Protein AF-A0A349JRJ3-F1 (afdb_monomer_lite)

Sequence (90 aa):
REHHMHDEFVGPRFFVHNAALEMHPLDTEDRREDLRTSQGIGLCNITKCCTKVCPEGITITDNAIIPLKERIVDQAYDPVRKLIQLVTGR

Foldseek 3Di:
DPPPPPQQAQDLVVQVVVQCQCPDPPRDDDCLVCCVGRNPLVVDPLPCPVQVPDPVNDSSSVSGSVVSVVVNCVVPPPVVVVVCCVVVVD

Structure (mmCIF, N/CA/C/O backbone):
data_AF-A0A349JRJ3-F1
#
_entry.id   AF-A0A349JRJ3-F1
#
loop_
_atom_site.group_PDB
_atom_site.id
_atom_site.type_symbol
_atom_site.label_atom_id
_atom_site.label_alt_id
_atom_site.label_comp_id
_atom_site.label_asym_id
_atom_site.label_entity_id
_atom_site.label_seq_id
_atom_site.pdbx_PDB_ins_code
_atom_site.Cartn_x
_atom_site.Cartn_y
_atom_site.Cartn_z
_atom_site.occupancy
_atom_site.B_iso_or_equiv
_atom_site.auth_seq_id
_atom_site.auth_comp_id
_atom_site.auth_asym_id
_atom_site.auth_atom_id
_atom_site.pdbx_PDB_model_num
ATOM 1 N N . ARG A 1 1 ? 13.659 -13.363 -3.566 1.00 61.00 1 ARG A N 1
ATOM 2 C CA . ARG A 1 1 ? 13.080 -13.063 -2.236 1.00 61.00 1 ARG A CA 1
ATOM 3 C C . ARG A 1 1 ? 13.811 -13.951 -1.251 1.00 61.00 1 ARG A C 1
ATOM 5 O O . ARG A 1 1 ? 13.704 -15.154 -1.430 1.00 61.00 1 ARG A O 1
ATOM 12 N N . GLU A 1 2 ? 14.552 -13.403 -0.289 1.00 55.62 2 GLU A N 1
ATOM 13 C CA . GLU A 1 2 ? 15.279 -14.226 0.693 1.00 55.62 2 GLU A CA 1
ATOM 14 C C . GLU A 1 2 ? 14.394 -14.827 1.802 1.00 55.62 2 GLU A C 1
ATOM 16 O O . GLU A 1 2 ? 14.813 -15.772 2.453 1.00 55.62 2 GLU A O 1
ATOM 21 N N . HIS A 1 3 ? 13.177 -14.324 2.041 1.00 57.62 3 HIS A N 1
ATOM 22 C CA . HIS A 1 3 ? 12.454 -14.631 3.285 1.00 57.62 3 HIS A CA 1
ATOM 23 C C . HIS A 1 3 ? 11.701 -15.978 3.344 1.00 57.62 3 HIS A C 1
ATOM 25 O O . HIS A 1 3 ? 11.081 -16.229 4.364 1.00 57.62 3 HIS A O 1
ATOM 31 N N . HIS A 1 4 ? 11.728 -16.848 2.323 1.00 63.59 4 HIS A N 1
ATOM 32 C CA . HIS A 1 4 ? 11.047 -18.171 2.256 1.00 63.59 4 HIS A CA 1
ATOM 33 C C . HIS A 1 4 ? 9.534 -18.241 2.602 1.00 63.59 4 HIS A C 1
ATOM 35 O O . HIS A 1 4 ? 8.897 -19.252 2.326 1.00 63.59 4 HIS A O 1
ATOM 41 N N . MET A 1 5 ? 8.923 -17.168 3.110 1.00 72.50 5 MET A N 1
ATOM 42 C CA . MET A 1 5 ? 7.500 -17.020 3.434 1.00 72.50 5 MET A CA 1
ATOM 43 C C . MET A 1 5 ? 6.707 -16.701 2.163 1.00 72.50 5 MET A C 1
ATOM 45 O O . MET A 1 5 ? 6.215 -15.588 1.964 1.00 72.50 5 MET A O 1
ATOM 49 N N . HIS A 1 6 ? 6.703 -17.643 1.224 1.00 68.69 6 HIS A N 1
ATOM 50 C CA . HIS A 1 6 ? 6.031 -17.471 -0.062 1.00 68.69 6 HIS A CA 1
ATOM 51 C C . HIS A 1 6 ? 4.511 -17.523 0.075 1.00 68.69 6 HIS A C 1
ATOM 53 O O . HIS A 1 6 ? 3.840 -16.740 -0.593 1.00 68.69 6 HIS A O 1
ATOM 59 N N . ASP A 1 7 ? 4.007 -18.366 0.977 1.00 76.19 7 ASP A N 1
ATOM 60 C CA . ASP A 1 7 ? 2.571 -18.576 1.186 1.00 76.19 7 ASP A CA 1
ATOM 61 C C . ASP A 1 7 ? 1.892 -17.370 1.850 1.00 76.19 7 ASP A C 1
ATOM 63 O O . ASP A 1 7 ? 0.734 -17.077 1.577 1.00 76.19 7 ASP A O 1
ATOM 67 N N . GLU A 1 8 ? 2.634 -16.617 2.664 1.00 82.62 8 GLU A N 1
ATOM 68 C CA . GLU A 1 8 ? 2.125 -15.438 3.376 1.00 82.62 8 GLU A CA 1
ATOM 69 C C . GLU A 1 8 ? 2.174 -14.157 2.528 1.00 82.62 8 GLU A C 1
ATOM 71 O O . GLU A 1 8 ? 1.565 -13.150 2.880 1.00 82.62 8 GLU A O 1
ATOM 76 N N . PHE A 1 9 ? 2.905 -14.155 1.405 1.00 89.38 9 PHE A N 1
ATOM 77 C CA . PHE A 1 9 ? 3.043 -12.968 0.562 1.00 89.38 9 PHE A CA 1
ATOM 78 C C . PHE A 1 9 ? 2.243 -13.079 -0.731 1.00 89.38 9 PHE A C 1
ATOM 80 O O . PHE A 1 9 ? 2.712 -13.648 -1.723 1.00 89.38 9 PHE A O 1
ATOM 87 N N . VAL A 1 10 ? 1.103 -12.391 -0.764 1.00 91.88 10 VAL A N 1
ATOM 88 C CA . VAL A 1 10 ? 0.151 -12.447 -1.884 1.00 91.88 10 VAL A CA 1
ATOM 89 C C . VAL A 1 10 ? 0.724 -11.933 -3.217 1.00 91.88 10 VAL A C 1
ATOM 91 O O . VAL A 1 10 ? 0.355 -12.402 -4.293 1.00 91.88 10 VAL A O 1
ATOM 94 N N . GLY A 1 11 ? 1.669 -10.986 -3.179 1.00 91.00 11 GLY A N 1
ATOM 95 C CA . GLY A 1 11 ? 2.350 -10.491 -4.377 1.00 91.00 11 GLY A CA 1
ATOM 96 C C . GLY A 1 11 ? 1.996 -9.061 -4.809 1.00 91.00 11 GLY A C 1
ATOM 97 O O . GLY A 1 11 ? 0.926 -8.542 -4.497 1.00 91.00 11 GLY A O 1
ATOM 98 N N . PRO A 1 12 ? 2.871 -8.420 -5.613 1.00 92.31 12 PRO A N 1
ATOM 99 C CA . PRO A 1 12 ? 2.698 -7.031 -6.046 1.00 92.31 12 PRO A CA 1
ATOM 100 C C . PRO A 1 12 ? 1.444 -6.810 -6.901 1.00 92.31 12 PRO A C 1
ATOM 102 O O . PRO A 1 12 ? 0.806 -5.772 -6.781 1.00 92.31 12 PRO A O 1
ATOM 105 N N . ARG A 1 13 ? 1.054 -7.784 -7.735 1.00 92.06 13 ARG A N 1
ATOM 106 C CA . ARG A 1 13 ? -0.160 -7.688 -8.561 1.00 92.06 13 ARG A CA 1
ATOM 107 C C . ARG A 1 13 ? -1.419 -7.550 -7.698 1.00 92.06 13 ARG A C 1
ATOM 109 O O . ARG A 1 13 ? -2.268 -6.716 -7.994 1.00 92.06 13 ARG A O 1
ATOM 116 N N . PHE A 1 14 ? -1.536 -8.353 -6.642 1.00 93.75 14 PHE A N 1
ATOM 117 C CA . PHE A 1 14 ? -2.672 -8.282 -5.724 1.00 93.75 14 PHE A CA 1
ATOM 118 C C . PHE A 1 14 ? -2.677 -6.979 -4.925 1.00 93.75 14 PHE A C 1
ATOM 120 O O . PHE A 1 14 ? -3.741 -6.407 -4.712 1.00 93.75 14 PHE A O 1
ATOM 127 N N . PHE A 1 15 ? -1.512 -6.439 -4.561 1.00 94.88 15 PHE A N 1
ATOM 128 C CA . PHE A 1 15 ? -1.452 -5.114 -3.939 1.00 94.88 15 PHE A CA 1
ATOM 129 C C . PHE A 1 15 ? -1.912 -3.994 -4.869 1.00 94.88 15 PHE A C 1
ATOM 131 O O . PHE A 1 15 ? -2.578 -3.084 -4.402 1.00 94.88 15 PHE A O 1
ATOM 138 N N . VAL A 1 16 ? -1.655 -4.066 -6.179 1.00 94.88 16 VAL A N 1
ATOM 139 C CA . VAL A 1 16 ? -2.238 -3.097 -7.129 1.00 94.88 16 VAL A CA 1
ATOM 140 C C . VAL A 1 16 ? -3.766 -3.175 -7.133 1.00 94.88 16 VAL A C 1
ATOM 142 O O . VAL A 1 16 ? -4.430 -2.144 -7.156 1.00 94.88 16 VAL A O 1
ATOM 145 N N . HIS A 1 17 ? -4.334 -4.381 -7.069 1.00 94.69 17 HIS A N 1
ATOM 146 C CA . HIS A 1 17 ? -5.785 -4.547 -6.991 1.00 94.69 17 HIS A CA 1
ATOM 147 C C . HIS A 1 17 ? -6.364 -3.981 -5.686 1.00 94.69 17 HIS A C 1
ATOM 149 O O . HIS A 1 17 ? -7.305 -3.196 -5.733 1.00 94.69 17 HIS A O 1
ATOM 155 N N . ASN A 1 18 ? -5.768 -4.307 -4.535 1.00 95.00 18 ASN A N 1
ATOM 156 C CA . ASN A 1 18 ? -6.197 -3.745 -3.252 1.00 95.00 18 ASN A CA 1
ATOM 157 C C . ASN A 1 18 ? -6.034 -2.225 -3.204 1.00 95.00 18 ASN A C 1
ATOM 159 O O . ASN A 1 18 ? -6.917 -1.544 -2.706 1.00 95.00 18 ASN A O 1
ATOM 163 N N . ALA A 1 19 ? -4.947 -1.684 -3.755 1.00 94.88 19 ALA A N 1
ATOM 164 C CA . ALA A 1 19 ? -4.725 -0.246 -3.865 1.00 94.88 19 ALA A CA 1
ATOM 165 C C . ALA A 1 19 ? -5.857 0.444 -4.636 1.00 94.88 19 ALA A C 1
ATOM 167 O O . ALA A 1 19 ? -6.325 1.500 -4.219 1.00 94.88 19 ALA A O 1
ATOM 168 N N . ALA A 1 20 ? -6.329 -0.172 -5.723 1.00 94.50 20 ALA A N 1
ATOM 169 C CA . ALA A 1 20 ? -7.454 0.352 -6.485 1.00 94.50 20 ALA A CA 1
ATOM 170 C C . ALA A 1 20 ? -8.761 0.370 -5.680 1.00 94.50 20 ALA A C 1
ATOM 172 O O . ALA A 1 20 ? -9.553 1.275 -5.898 1.00 94.50 20 ALA A O 1
ATOM 173 N N . LEU A 1 21 ? -8.980 -0.587 -4.769 1.00 94.44 21 LEU A N 1
ATOM 174 C CA . LEU A 1 21 ? -10.158 -0.630 -3.895 1.00 94.44 21 LEU A CA 1
ATOM 175 C C . LEU A 1 21 ? -10.027 0.354 -2.723 1.00 94.44 21 LEU A C 1
ATOM 177 O O . LEU A 1 21 ? -10.849 1.248 -2.587 1.00 94.44 21 LEU A O 1
ATOM 181 N N . GLU A 1 22 ? -8.936 0.269 -1.961 1.00 92.75 22 GLU A N 1
ATOM 182 C CA . GLU A 1 22 ? -8.674 1.070 -0.753 1.00 92.75 22 GLU A CA 1
ATOM 183 C C . GLU A 1 22 ? -8.613 2.584 -0.992 1.00 92.75 22 GLU A C 1
ATOM 185 O O . GLU A 1 22 ? -8.812 3.379 -0.071 1.00 92.75 22 GLU A O 1
ATOM 190 N N . MET A 1 23 ? -8.275 2.997 -2.214 1.00 91.19 23 MET A N 1
ATOM 191 C CA . MET A 1 23 ? -8.216 4.406 -2.609 1.00 91.19 23 MET A CA 1
ATOM 192 C C . MET A 1 23 ? -9.424 4.832 -3.452 1.00 91.19 23 MET A C 1
ATOM 194 O O . MET A 1 23 ? -9.476 5.975 -3.910 1.00 91.19 23 MET A O 1
ATOM 198 N N . HIS A 1 24 ? -10.398 3.944 -3.670 1.00 94.56 24 HIS A N 1
ATOM 199 C CA . HIS A 1 24 ? -11.594 4.271 -4.430 1.00 94.56 24 HIS A CA 1
ATOM 200 C C . HIS A 1 24 ? -12.556 5.125 -3.585 1.00 94.56 24 HIS A C 1
ATOM 202 O O . HIS A 1 24 ? -12.925 4.719 -2.487 1.00 94.56 24 HIS A O 1
ATOM 208 N N . PRO A 1 25 ? -13.055 6.270 -4.087 1.00 93.81 25 PRO A N 1
ATOM 209 C CA . PRO A 1 25 ? -13.867 7.197 -3.288 1.00 93.81 25 PRO A CA 1
ATOM 210 C C . PRO A 1 25 ? -15.238 6.644 -2.868 1.00 93.81 25 PRO A C 1
ATOM 212 O O . PRO A 1 25 ? -15.857 7.176 -1.952 1.00 93.81 25 PRO A O 1
ATOM 215 N N . LEU A 1 26 ? -15.732 5.615 -3.561 1.00 96.00 26 LEU A N 1
ATOM 216 C CA . LEU A 1 26 ? -16.996 4.942 -3.232 1.00 96.00 26 LEU A CA 1
ATOM 217 C C . LEU A 1 26 ? -16.809 3.681 -2.383 1.00 96.00 26 LEU A C 1
ATOM 219 O O . LEU A 1 26 ? -17.801 3.073 -1.986 1.00 96.00 26 LEU A O 1
ATOM 223 N N . ASP A 1 27 ? -15.568 3.250 -2.160 1.00 93.00 27 ASP A N 1
ATOM 224 C CA . ASP A 1 27 ? -15.313 2.092 -1.314 1.00 93.00 27 ASP A CA 1
ATOM 225 C C . ASP A 1 27 ? -15.397 2.515 0.157 1.00 93.00 27 ASP A C 1
ATOM 227 O O . ASP A 1 27 ? -14.873 3.552 0.561 1.00 93.00 27 ASP A O 1
ATOM 231 N N . THR A 1 28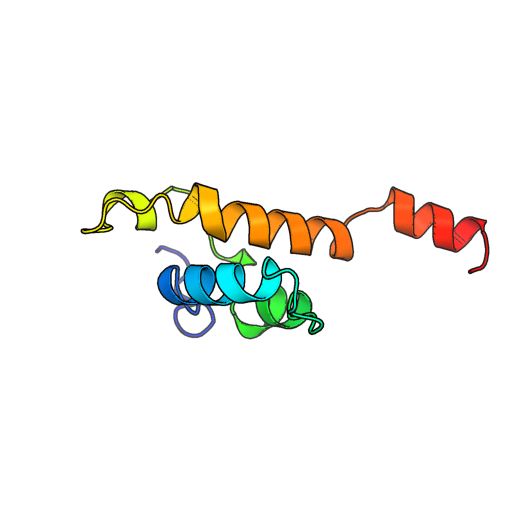 ? -16.139 1.735 0.938 1.00 92.06 28 THR A N 1
ATOM 232 C CA . THR A 1 28 ? -16.436 2.025 2.354 1.00 92.06 28 THR A CA 1
ATOM 233 C C . THR A 1 28 ? -15.879 0.966 3.298 1.00 92.06 28 THR A C 1
ATOM 235 O O . THR A 1 28 ? -15.956 1.129 4.513 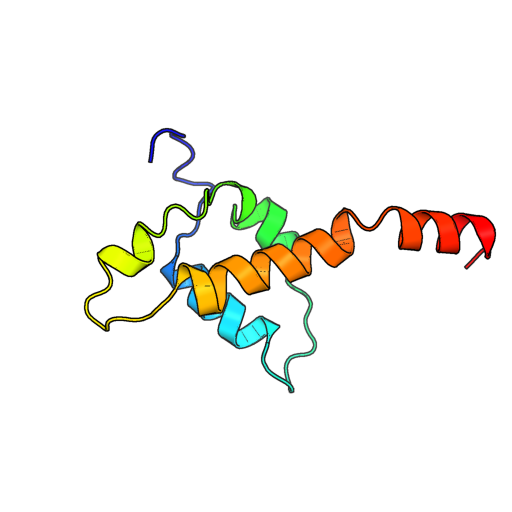1.00 92.06 28 THR A O 1
ATOM 238 N N . GLU A 1 29 ? -15.318 -0.104 2.739 1.00 92.19 29 GLU A N 1
ATOM 239 C CA . GLU A 1 29 ? -14.735 -1.220 3.471 1.00 92.19 29 GLU A CA 1
ATOM 240 C C . GLU A 1 29 ? -13.277 -0.922 3.841 1.00 92.19 29 GLU A C 1
ATOM 242 O O . GLU A 1 29 ? -12.567 -0.250 3.094 1.00 92.19 29 GLU A O 1
ATOM 247 N N . ASP A 1 30 ? -12.819 -1.439 4.982 1.00 90.06 30 ASP A N 1
ATOM 248 C CA . ASP A 1 30 ? -11.459 -1.222 5.480 1.00 90.06 30 ASP A CA 1
ATOM 249 C C . ASP A 1 30 ? -10.690 -2.544 5.530 1.00 90.06 30 ASP A C 1
ATOM 251 O O . ASP A 1 30 ? -10.886 -3.370 6.420 1.00 90.06 30 ASP A O 1
ATOM 255 N N . ARG A 1 31 ? -9.770 -2.743 4.581 1.00 92.12 31 ARG A N 1
ATOM 256 C CA . ARG A 1 31 ? -8.985 -3.984 4.458 1.00 92.12 31 ARG A CA 1
ATOM 257 C C . ARG A 1 31 ? -7.581 -3.841 5.029 1.00 92.12 31 ARG A C 1
ATOM 259 O O . ARG A 1 31 ? -6.742 -4.715 4.813 1.00 92.12 31 ARG A O 1
ATOM 266 N N . ARG A 1 32 ? -7.276 -2.759 5.752 1.00 90.25 32 ARG A N 1
ATOM 267 C CA . ARG A 1 32 ? -5.918 -2.489 6.262 1.00 90.25 32 ARG A CA 1
ATOM 268 C C . ARG A 1 32 ? -5.398 -3.585 7.187 1.00 90.25 32 ARG A C 1
ATOM 270 O O . ARG A 1 32 ? -4.216 -3.926 7.117 1.00 90.25 32 ARG A O 1
ATOM 277 N N . GLU A 1 33 ? -6.261 -4.143 8.035 1.00 89.75 33 GLU A N 1
ATOM 278 C CA . GLU A 1 33 ? -5.880 -5.245 8.924 1.00 89.75 33 GLU A CA 1
ATOM 279 C C . GLU A 1 33 ? -5.544 -6.505 8.124 1.00 89.75 33 GLU A C 1
ATOM 281 O O . GLU A 1 33 ? -4.449 -7.043 8.283 1.00 89.75 33 GLU A O 1
ATOM 286 N N . ASP A 1 34 ? -6.418 -6.901 7.197 1.00 91.44 34 ASP A N 1
ATOM 287 C CA . ASP A 1 34 ? -6.206 -8.062 6.326 1.00 91.44 34 ASP A CA 1
ATOM 288 C C . ASP A 1 34 ? -4.942 -7.914 5.463 1.00 91.44 34 ASP A C 1
ATOM 290 O O . ASP A 1 34 ? -4.130 -8.835 5.346 1.00 91.44 34 ASP A O 1
ATOM 294 N N . LEU A 1 35 ? -4.700 -6.713 4.929 1.00 91.25 35 LEU A N 1
ATOM 295 C CA . LEU A 1 35 ? -3.480 -6.387 4.191 1.00 91.25 35 LEU A CA 1
ATOM 296 C C . LEU A 1 35 ? -2.212 -6.629 5.023 1.00 91.25 35 LEU A C 1
ATOM 298 O O . LEU A 1 35 ? -1.191 -7.084 4.490 1.00 91.25 35 LEU A O 1
ATOM 302 N N . ARG A 1 36 ? -2.264 -6.321 6.324 1.00 87.88 36 ARG A N 1
ATOM 303 C CA . ARG A 1 36 ? -1.146 -6.485 7.255 1.00 87.88 36 ARG A CA 1
ATOM 304 C C . ARG A 1 36 ? -0.943 -7.940 7.666 1.00 87.88 36 ARG A C 1
ATOM 306 O O . ARG A 1 36 ? 0.208 -8.374 7.698 1.00 87.88 36 ARG A O 1
ATOM 313 N N . THR A 1 37 ? -2.010 -8.644 8.036 1.00 88.00 37 THR A N 1
ATOM 314 C CA . THR A 1 37 ? -1.933 -9.955 8.700 1.00 88.00 37 THR A CA 1
ATOM 315 C C . THR A 1 37 ? -2.019 -11.115 7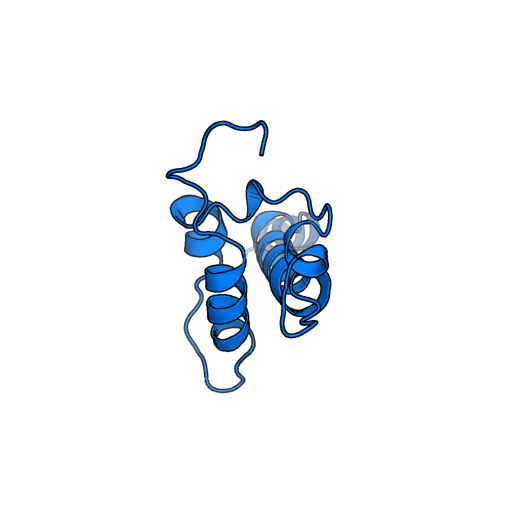.718 1.00 88.00 37 THR A C 1
ATOM 317 O O . THR A 1 37 ? -1.212 -12.034 7.807 1.00 88.00 37 THR A O 1
ATOM 320 N N . SER A 1 38 ? -2.943 -11.052 6.762 1.00 89.19 38 SER A N 1
ATOM 321 C CA . SER A 1 38 ? -3.254 -12.152 5.845 1.00 89.19 38 SER A CA 1
ATOM 322 C C . SER A 1 38 ? -2.506 -12.046 4.517 1.00 89.19 38 SER A C 1
ATOM 324 O O . SER A 1 38 ? -2.118 -13.054 3.938 1.00 89.19 38 SER A O 1
ATOM 326 N N . GLN A 1 39 ? -2.313 -10.825 4.006 1.00 90.75 39 GLN A N 1
ATOM 327 C CA . GLN A 1 39 ? -1.742 -10.609 2.668 1.00 90.75 39 GLN A CA 1
ATOM 328 C C . GLN A 1 39 ? -0.230 -10.320 2.676 1.00 90.75 39 GLN A C 1
ATOM 330 O O . GLN A 1 39 ? 0.401 -10.225 1.616 1.00 90.75 39 GLN A O 1
ATOM 335 N N . GLY A 1 40 ? 0.361 -10.157 3.863 1.00 90.69 40 GLY A N 1
ATOM 336 C CA . GLY A 1 40 ? 1.809 -10.073 4.045 1.00 90.69 40 GLY A CA 1
ATOM 337 C C . GLY A 1 40 ? 2.459 -8.818 3.465 1.00 90.69 40 GLY A C 1
ATOM 338 O O . GLY A 1 40 ? 3.643 -8.844 3.124 1.00 90.69 40 GLY A O 1
ATOM 339 N N . ILE A 1 41 ? 1.750 -7.687 3.360 1.00 91.50 41 ILE A N 1
ATOM 340 C CA . ILE A 1 41 ? 2.335 -6.437 2.831 1.00 91.50 41 ILE A CA 1
ATOM 341 C C . ILE A 1 41 ? 3.575 -5.973 3.616 1.00 91.50 41 ILE A C 1
ATOM 343 O O . ILE A 1 41 ? 4.460 -5.305 3.067 1.00 91.50 41 ILE A O 1
ATOM 347 N N . GLY A 1 42 ? 3.688 -6.372 4.887 1.00 89.56 42 GLY A N 1
ATOM 348 C CA . GLY A 1 42 ? 4.863 -6.152 5.732 1.00 89.56 42 GLY A CA 1
ATOM 349 C C . GLY A 1 42 ? 6.149 -6.771 5.177 1.00 89.56 42 GLY A C 1
ATOM 350 O O . GLY A 1 42 ? 7.212 -6.185 5.349 1.00 89.56 42 GLY A O 1
ATOM 351 N N . LEU A 1 43 ? 6.057 -7.871 4.424 1.00 90.19 43 LEU A N 1
ATOM 352 C CA . LEU A 1 43 ? 7.211 -8.582 3.861 1.00 90.19 43 LEU A CA 1
ATOM 353 C C . LEU A 1 43 ? 7.792 -7.888 2.613 1.00 90.19 43 LEU A C 1
ATOM 355 O O . LEU A 1 43 ? 8.859 -8.259 2.122 1.00 90.19 43 LEU A O 1
ATOM 359 N N . CYS A 1 44 ? 7.107 -6.877 2.060 1.00 91.12 44 CYS A N 1
ATOM 360 C CA . CYS A 1 44 ? 7.655 -6.098 0.953 1.00 91.12 44 CYS A CA 1
ATOM 361 C C . CYS A 1 44 ? 8.684 -5.071 1.453 1.00 91.12 44 CYS A C 1
ATOM 363 O O . CYS A 1 44 ? 8.324 -4.126 2.157 1.00 91.12 44 CYS A O 1
ATOM 365 N N . ASN A 1 45 ? 9.927 -5.199 0.978 1.00 90.81 45 ASN A N 1
ATOM 366 C CA . ASN A 1 45 ? 11.054 -4.314 1.312 1.00 90.81 45 ASN A CA 1
ATOM 367 C C . ASN A 1 45 ? 11.216 -3.096 0.377 1.00 90.81 45 ASN A C 1
ATOM 369 O O . ASN A 1 45 ? 12.250 -2.441 0.409 1.00 90.81 45 ASN A O 1
ATOM 373 N N . ILE A 1 46 ? 10.239 -2.805 -0.495 1.00 92.50 46 ILE A N 1
ATOM 374 C CA . ILE A 1 46 ? 10.226 -1.592 -1.348 1.00 92.50 46 ILE A CA 1
ATOM 375 C C . ILE A 1 46 ? 11.485 -1.468 -2.250 1.00 92.50 46 ILE A C 1
ATOM 377 O O . ILE A 1 46 ? 11.864 -0.397 -2.706 1.00 92.50 46 ILE A O 1
ATOM 3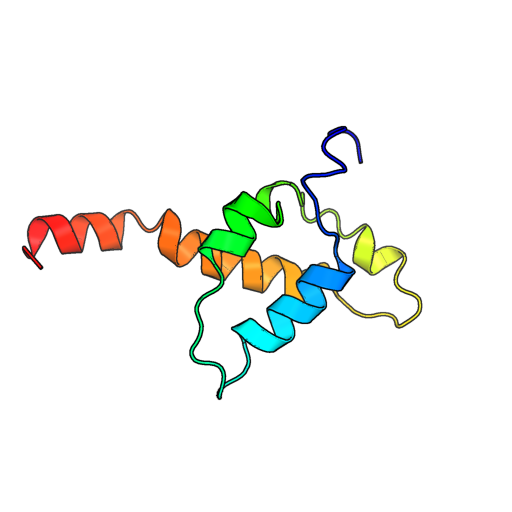81 N N . THR A 1 47 ? 12.125 -2.583 -2.615 1.00 93.25 47 THR A N 1
ATOM 382 C CA . THR A 1 47 ? 13.327 -2.593 -3.482 1.00 93.25 47 THR A CA 1
ATOM 383 C C . THR A 1 47 ? 13.034 -2.315 -4.962 1.00 93.25 47 THR A C 1
ATOM 385 O O . THR A 1 47 ? 13.908 -2.465 -5.814 1.00 93.25 47 THR A O 1
ATOM 388 N N . LYS A 1 48 ? 11.788 -1.964 -5.303 1.00 92.19 48 LYS A N 1
ATOM 389 C CA . LYS A 1 48 ? 11.294 -1.747 -6.675 1.00 92.19 48 LYS A CA 1
ATOM 390 C C . LYS A 1 48 ? 11.476 -2.940 -7.626 1.00 92.19 48 LYS A C 1
ATOM 392 O O . LYS A 1 48 ? 11.389 -2.785 -8.844 1.00 92.19 48 LYS A O 1
ATOM 397 N N . CYS A 1 49 ? 11.652 -4.151 -7.090 1.00 91.12 49 CYS A N 1
ATOM 398 C CA . CYS A 1 49 ? 11.819 -5.369 -7.888 1.00 91.12 49 CYS A CA 1
ATOM 399 C C . CYS A 1 49 ? 10.604 -5.673 -8.779 1.00 91.12 49 CYS A C 1
ATOM 401 O O . CYS A 1 49 ? 10.781 -6.163 -9.888 1.00 91.12 49 CYS A O 1
ATOM 403 N N . CYS A 1 50 ? 9.391 -5.334 -8.328 1.00 91.50 50 CYS A N 1
ATOM 404 C CA . CYS A 1 50 ? 8.162 -5.492 -9.105 1.00 91.50 50 CYS A CA 1
ATOM 405 C C . CYS A 1 50 ? 8.014 -4.438 -10.212 1.00 91.50 50 CYS A C 1
ATOM 407 O O . CYS A 1 50 ? 7.568 -4.774 -11.303 1.00 91.50 50 CYS A O 1
ATOM 409 N N . THR A 1 51 ? 8.435 -3.195 -9.961 1.00 93.19 51 THR A N 1
ATOM 410 C CA . THR A 1 51 ? 8.414 -2.115 -10.957 1.00 93.19 51 THR A CA 1
ATOM 411 C C . THR A 1 51 ? 9.403 -2.397 -12.089 1.00 93.19 51 THR A C 1
ATOM 413 O O . THR A 1 51 ? 9.049 -2.276 -13.255 1.00 93.19 51 THR A O 1
ATOM 416 N N . LYS A 1 52 ? 10.630 -2.838 -11.765 1.00 94.00 52 LYS A N 1
ATOM 417 C CA . LYS A 1 52 ? 11.698 -3.088 -12.754 1.00 94.00 52 LYS A CA 1
ATOM 418 C C . LYS A 1 52 ? 11.328 -4.137 -13.809 1.00 94.00 52 LYS A C 1
ATOM 420 O O . LYS A 1 52 ? 11.848 -4.091 -14.917 1.00 94.00 52 LYS A O 1
ATOM 425 N N . VAL A 1 53 ? 10.483 -5.099 -13.446 1.00 94.06 53 VAL A N 1
ATOM 426 C CA . VAL A 1 53 ? 10.113 -6.232 -14.309 1.00 94.06 53 VAL A CA 1
ATOM 427 C C . VAL A 1 53 ? 8.713 -6.097 -14.906 1.00 94.06 53 VAL A C 1
ATOM 429 O O . VAL A 1 53 ? 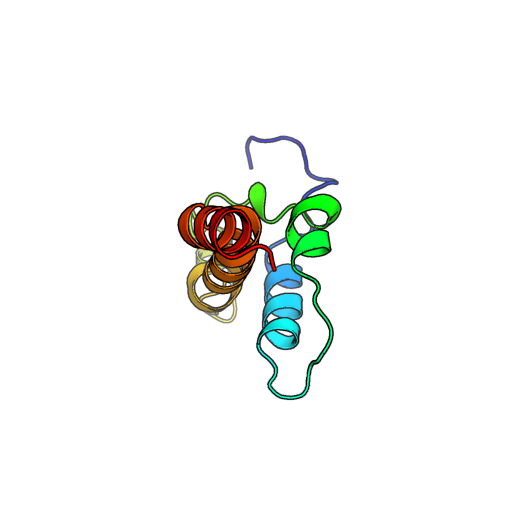8.268 -7.004 -15.603 1.00 94.06 53 VAL A O 1
ATOM 432 N N . CYS A 1 54 ? 7.988 -5.012 -14.613 1.00 93.31 54 CYS A N 1
ATOM 433 C CA . CYS A 1 54 ? 6.625 -4.841 -15.098 1.00 93.31 54 CYS A CA 1
ATOM 434 C C . CYS A 1 54 ? 6.637 -4.523 -16.605 1.00 93.31 54 CYS A C 1
ATOM 436 O O . CYS A 1 54 ? 7.187 -3.488 -16.983 1.00 93.31 54 CYS A O 1
ATOM 438 N N . PRO A 1 55 ? 6.016 -5.357 -17.462 1.00 95.19 55 PRO A N 1
ATOM 439 C CA . PRO A 1 55 ? 6.021 -5.136 -18.911 1.00 95.19 55 PRO A CA 1
ATOM 440 C C . PRO A 1 55 ? 5.246 -3.874 -19.318 1.00 95.19 55 PRO A C 1
ATOM 442 O O . PRO A 1 55 ? 5.597 -3.230 -20.297 1.00 95.19 55 PRO A O 1
ATOM 445 N N . GLU A 1 56 ? 4.251 -3.483 -18.520 1.00 93.31 56 GLU A N 1
ATOM 446 C CA . GLU A 1 56 ? 3.403 -2.306 -18.752 1.00 93.31 56 GLU A CA 1
ATOM 447 C C . GLU A 1 56 ? 4.018 -1.000 -18.213 1.00 93.31 56 GLU A C 1
ATOM 449 O O . GLU A 1 56 ? 3.384 0.051 -18.249 1.00 93.31 56 GLU A O 1
ATOM 454 N N . GLY A 1 57 ? 5.227 -1.047 -17.636 1.00 91.19 57 GLY A N 1
ATOM 455 C CA . GLY A 1 57 ? 5.896 0.139 -17.085 1.00 91.19 57 GLY A CA 1
ATOM 456 C C . GLY A 1 57 ? 5.207 0.756 -15.859 1.00 91.19 57 GLY A C 1
ATOM 457 O O . GLY A 1 57 ? 5.500 1.892 -15.489 1.00 91.19 57 GLY A O 1
ATOM 458 N N . ILE A 1 58 ? 4.300 0.024 -15.208 1.00 92.44 58 ILE A N 1
ATOM 459 C CA . ILE A 1 58 ? 3.552 0.516 -14.048 1.00 92.44 58 ILE A CA 1
ATOM 460 C C . ILE A 1 58 ? 4.507 0.698 -12.863 1.00 92.44 58 ILE A C 1
ATOM 462 O O . ILE A 1 58 ? 5.204 -0.233 -12.447 1.00 92.44 58 ILE A O 1
ATOM 466 N N . THR A 1 59 ? 4.484 1.878 -12.243 1.00 94.69 59 THR A N 1
ATOM 467 C CA . THR A 1 59 ? 5.237 2.196 -11.020 1.00 94.69 59 THR A CA 1
ATOM 468 C C . THR A 1 59 ? 4.569 1.596 -9.779 1.00 94.69 59 THR A C 1
ATOM 470 O O . THR A 1 59 ? 4.197 2.300 -8.846 1.00 94.69 59 THR A O 1
ATOM 473 N N . ILE A 1 60 ? 4.425 0.265 -9.752 1.00 95.19 60 ILE A N 1
ATOM 474 C CA . ILE A 1 60 ? 3.675 -0.496 -8.731 1.00 95.19 60 ILE A CA 1
ATOM 475 C C . ILE A 1 60 ? 4.108 -0.135 -7.307 1.00 95.19 60 ILE A C 1
ATOM 477 O O . ILE A 1 60 ? 3.281 0.016 -6.410 1.00 95.19 60 ILE A O 1
ATOM 481 N N . THR A 1 61 ? 5.416 -0.004 -7.091 1.00 95.38 61 THR A N 1
ATOM 482 C CA . THR A 1 61 ? 5.945 0.309 -5.759 1.00 95.38 61 THR A CA 1
ATOM 483 C C . THR A 1 61 ? 5.464 1.674 -5.268 1.00 95.38 61 THR A C 1
ATOM 485 O O . THR A 1 61 ? 5.008 1.781 -4.136 1.00 95.38 61 THR A O 1
ATOM 488 N N . ASP A 1 62 ? 5.535 2.684 -6.133 1.00 95.19 62 ASP A N 1
ATOM 489 C CA . ASP A 1 62 ? 5.254 4.079 -5.796 1.00 95.19 62 ASP A CA 1
ATOM 490 C C . ASP A 1 62 ? 3.745 4.379 -5.782 1.00 95.19 62 ASP A C 1
ATOM 492 O O . ASP A 1 62 ? 3.268 5.068 -4.890 1.00 95.19 62 ASP A O 1
ATOM 496 N N . ASN A 1 63 ? 2.974 3.799 -6.708 1.00 93.25 63 ASN A N 1
ATOM 497 C CA . ASN A 1 63 ? 1.543 4.097 -6.851 1.00 93.25 63 ASN A CA 1
ATOM 498 C C . ASN A 1 63 ? 0.624 3.167 -6.045 1.00 93.25 63 ASN A C 1
ATOM 500 O O . ASN A 1 63 ? -0.548 3.485 -5.877 1.00 93.25 63 ASN A O 1
ATOM 504 N N . ALA A 1 64 ? 1.108 2.003 -5.597 1.00 95.31 64 ALA A N 1
ATOM 505 C CA . ALA A 1 64 ? 0.284 1.030 -4.876 1.00 95.31 64 ALA A CA 1
ATOM 506 C C . ALA A 1 64 ? 0.899 0.603 -3.541 1.00 95.31 64 ALA A C 1
ATOM 508 O O . ALA A 1 64 ? 0.270 0.757 -2.499 1.00 95.31 64 ALA A O 1
ATOM 509 N N . ILE A 1 65 ? 2.130 0.078 -3.542 1.00 95.12 65 ILE A N 1
ATOM 510 C CA . ILE A 1 65 ? 2.708 -0.534 -2.331 1.00 95.12 65 ILE A CA 1
ATOM 511 C C . ILE A 1 65 ? 2.987 0.508 -1.240 1.00 95.12 65 ILE A C 1
ATOM 513 O O . ILE A 1 65 ? 2.666 0.253 -0.081 1.00 95.12 65 ILE A O 1
ATOM 517 N N . ILE A 1 66 ? 3.588 1.650 -1.589 1.00 95.38 66 ILE A N 1
ATOM 518 C CA . ILE A 1 66 ? 3.873 2.726 -0.628 1.00 95.38 66 ILE A CA 1
ATOM 519 C C . ILE A 1 66 ? 2.569 3.285 -0.026 1.00 95.38 66 ILE A C 1
ATOM 521 O O . ILE A 1 66 ? 2.444 3.198 1.195 1.00 95.38 66 ILE A O 1
ATOM 525 N N . PRO A 1 67 ? 1.561 3.713 -0.817 1.00 94.56 67 PRO A N 1
ATOM 526 C CA . PRO A 1 67 ? 0.297 4.212 -0.267 1.00 94.56 67 PRO A CA 1
ATOM 527 C C . PRO A 1 67 ? -0.412 3.214 0.652 1.00 94.56 67 PRO A C 1
ATOM 529 O O . PRO A 1 67 ? -0.916 3.577 1.713 1.00 94.56 67 PRO A O 1
ATOM 532 N N . LEU A 1 68 ? -0.427 1.928 0.284 1.00 94.00 68 LEU A N 1
ATOM 533 C CA . LEU A 1 68 ? -1.009 0.890 1.135 1.00 94.00 68 LEU A CA 1
ATOM 534 C C . LEU A 1 68 ? -0.246 0.734 2.456 1.00 94.00 68 LEU A C 1
ATOM 536 O O . LEU A 1 68 ? -0.863 0.582 3.508 1.00 94.00 68 LEU A O 1
ATOM 540 N N . LYS A 1 69 ? 1.091 0.783 2.426 1.00 92.88 69 LYS A N 1
ATOM 541 C CA . LYS A 1 69 ? 1.905 0.731 3.647 1.00 92.88 69 LYS A CA 1
ATOM 542 C C . LYS A 1 69 ? 1.680 1.955 4.532 1.00 92.88 69 LYS A C 1
ATOM 544 O O . LYS A 1 69 ? 1.531 1.776 5.735 1.00 92.88 69 LYS A O 1
ATOM 549 N N . GLU A 1 70 ? 1.626 3.155 3.959 1.00 91.69 70 GLU A N 1
ATOM 550 C CA . GLU A 1 70 ? 1.347 4.399 4.690 1.00 91.69 70 GLU A CA 1
ATOM 551 C C . GLU A 1 70 ? -0.002 4.311 5.416 1.00 91.69 70 GLU A C 1
ATOM 553 O O . GLU A 1 70 ? -0.048 4.438 6.638 1.00 91.69 70 GLU A O 1
ATOM 558 N N . ARG A 1 71 ? -1.070 3.909 4.712 1.00 88.94 71 ARG A N 1
ATOM 559 C CA . ARG A 1 71 ? -2.412 3.727 5.300 1.00 88.94 71 ARG A CA 1
ATOM 560 C C . ARG A 1 71 ? -2.454 2.739 6.470 1.00 88.94 71 ARG A C 1
ATOM 562 O O . ARG A 1 71 ? -3.234 2.929 7.406 1.00 88.94 71 ARG A O 1
ATOM 569 N N . ILE A 1 72 ? -1.655 1.672 6.415 1.00 88.31 72 ILE A N 1
ATOM 570 C CA . ILE A 1 72 ? -1.554 0.672 7.492 1.00 88.31 72 ILE A CA 1
ATOM 571 C C . ILE A 1 72 ? -0.777 1.235 8.683 1.00 88.31 72 ILE A C 1
ATOM 573 O O . ILE A 1 72 ? -1.163 1.019 9.834 1.00 88.31 72 ILE A O 1
ATOM 577 N N . VAL A 1 73 ? 0.317 1.955 8.421 1.00 82.50 73 VAL A N 1
ATOM 578 C CA . VAL A 1 73 ? 1.149 2.570 9.461 1.00 82.50 73 VAL A CA 1
ATOM 579 C C . VAL A 1 73 ? 0.366 3.643 10.218 1.00 82.50 73 VAL A C 1
ATOM 581 O O . VAL A 1 73 ? 0.399 3.631 11.450 1.00 82.50 73 VAL A O 1
ATOM 584 N N . ASP A 1 74 ? -0.409 4.475 9.522 1.00 68.06 74 ASP A N 1
ATOM 585 C CA . ASP A 1 74 ? -1.233 5.533 10.123 1.00 68.06 74 ASP A CA 1
ATOM 586 C C . ASP A 1 74 ? -2.237 4.998 11.161 1.00 68.06 74 ASP A C 1
ATOM 588 O O . ASP A 1 74 ? -2.520 5.644 12.170 1.00 68.06 74 ASP A O 1
ATOM 592 N N . GLN A 1 75 ? -2.779 3.795 10.951 1.00 65.56 75 GLN A N 1
ATOM 593 C CA . GLN A 1 75 ? -3.691 3.157 11.906 1.00 65.56 75 GLN A CA 1
ATOM 594 C C . GLN A 1 75 ? -2.946 2.419 13.024 1.00 65.56 75 GLN A C 1
ATOM 596 O O . GLN A 1 75 ? -3.354 2.457 14.186 1.00 65.56 75 GLN A O 1
ATOM 601 N N . ALA A 1 76 ? -1.875 1.702 12.680 1.00 58.69 76 ALA A N 1
ATOM 602 C CA . ALA A 1 76 ? -1.218 0.786 13.604 1.00 58.69 76 ALA A CA 1
ATOM 603 C C . ALA A 1 76 ? -0.262 1.495 14.580 1.00 58.69 76 ALA A C 1
ATOM 605 O O . ALA A 1 76 ? -0.159 1.081 15.746 1.00 58.69 76 ALA A O 1
ATOM 606 N N . TYR A 1 77 ? 0.420 2.550 14.126 1.00 57.38 77 TYR A N 1
ATOM 607 C CA . TYR A 1 77 ? 1.609 3.086 14.787 1.00 57.38 77 TYR A CA 1
ATOM 608 C C . TYR A 1 77 ? 1.543 4.551 15.199 1.00 57.38 77 TYR A C 1
ATOM 610 O O . TYR A 1 77 ? 2.503 4.963 15.835 1.00 57.38 77 TYR A O 1
ATOM 618 N N . ASP A 1 78 ? 0.472 5.311 14.933 1.00 64.38 78 ASP A N 1
ATOM 619 C CA . ASP A 1 78 ? 0.381 6.702 15.405 1.00 64.38 78 ASP A CA 1
ATOM 620 C C . ASP A 1 78 ? 0.320 6.750 16.953 1.00 64.38 78 ASP A C 1
ATOM 622 O O . ASP A 1 78 ? -0.743 6.525 17.555 1.00 64.38 78 ASP A O 1
ATOM 626 N N . PRO A 1 79 ? 1.453 7.016 17.638 1.00 63.19 79 PRO A N 1
ATOM 627 C CA . PRO A 1 79 ? 1.511 6.999 19.092 1.00 63.19 79 PRO A CA 1
ATOM 628 C C . PRO A 1 79 ? 0.865 8.262 19.657 1.00 63.19 79 PRO A C 1
ATOM 630 O O . PRO A 1 79 ? 0.385 8.251 20.786 1.00 63.19 79 PRO A O 1
ATOM 633 N N . VAL A 1 80 ? 0.822 9.337 18.866 1.00 70.44 80 VAL A N 1
ATOM 634 C CA . VAL A 1 80 ? 0.232 10.620 19.226 1.00 70.44 80 VAL A CA 1
ATOM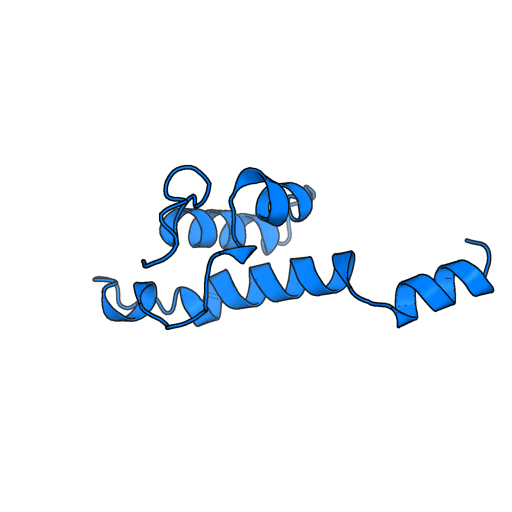 635 C C . VAL A 1 80 ? -1.280 10.477 19.245 1.00 70.44 80 VAL A C 1
ATOM 637 O O . VAL A 1 80 ? -1.905 10.857 20.230 1.00 70.44 80 VAL A O 1
ATOM 640 N N . ARG A 1 81 ? -1.879 9.837 18.235 1.00 70.19 81 ARG A N 1
ATOM 641 C CA . ARG A 1 81 ? -3.319 9.545 18.228 1.00 70.19 81 ARG A CA 1
ATOM 642 C C . ARG A 1 81 ? -3.734 8.644 19.389 1.00 70.19 81 ARG A C 1
ATOM 644 O O . ARG A 1 81 ? -4.718 8.951 20.058 1.00 70.19 81 ARG A O 1
ATOM 651 N N . LYS A 1 82 ? -2.968 7.583 19.673 1.00 72.62 82 LYS A N 1
ATOM 652 C CA . LYS A 1 82 ? -3.213 6.710 20.837 1.00 72.62 82 LYS A CA 1
ATOM 653 C C . LYS A 1 82 ? -3.080 7.462 22.162 1.00 72.62 82 LYS A C 1
ATOM 655 O O . LYS A 1 82 ? -3.920 7.288 23.038 1.00 72.62 82 LYS A O 1
ATOM 660 N N . LEU A 1 83 ? -2.066 8.318 22.302 1.00 79.00 83 LEU A N 1
ATOM 661 C CA . LEU A 1 83 ? -1.868 9.153 23.488 1.00 79.00 83 LEU A CA 1
ATOM 662 C C . LEU A 1 83 ? -3.011 10.164 23.661 1.00 79.00 83 LEU A C 1
ATOM 664 O O . LEU A 1 83 ? -3.521 10.323 24.765 1.00 79.00 83 LEU A O 1
ATOM 668 N N . ILE A 1 84 ? -3.457 10.802 22.576 1.00 79.00 84 ILE A N 1
ATOM 669 C CA . ILE A 1 84 ? -4.599 11.721 22.587 1.00 79.00 84 ILE A CA 1
ATOM 670 C C . ILE A 1 84 ? -5.870 10.986 23.014 1.00 79.00 84 ILE A C 1
ATOM 672 O O . ILE A 1 84 ? -6.566 11.493 23.886 1.00 79.00 84 ILE A O 1
ATOM 676 N N . GLN A 1 85 ? -6.164 9.799 22.474 1.00 76.31 85 GLN A N 1
ATOM 677 C CA . GLN A 1 85 ? -7.323 8.989 22.887 1.00 76.31 85 GLN A CA 1
ATOM 678 C C . GLN A 1 85 ? -7.267 8.629 24.380 1.00 76.31 85 GLN A C 1
ATOM 680 O O . GLN A 1 85 ? -8.242 8.818 25.104 1.00 76.31 85 GLN A O 1
ATOM 685 N N . LEU A 1 86 ? -6.093 8.211 24.866 1.00 78.81 86 LEU A N 1
ATOM 686 C CA . LEU A 1 86 ? -5.855 7.910 26.282 1.00 78.81 86 LEU A CA 1
ATOM 687 C C . LEU A 1 86 ? -6.078 9.121 27.200 1.00 78.81 86 LEU A C 1
ATOM 689 O O . LEU A 1 86 ? -6.643 8.971 28.280 1.00 78.81 86 LEU A O 1
ATOM 693 N N . VAL A 1 87 ? -5.649 10.314 26.781 1.00 84.31 87 VAL A N 1
ATOM 694 C CA . VAL A 1 87 ? -5.768 11.552 27.572 1.00 84.31 87 VAL A CA 1
ATOM 695 C C . VAL A 1 87 ? -7.164 12.179 27.463 1.00 84.31 87 VAL A C 1
ATOM 697 O O . VAL A 1 87 ? -7.641 12.773 28.426 1.00 84.31 87 VAL A O 1
ATOM 700 N N . THR A 1 88 ? -7.835 12.054 26.315 1.00 84.31 88 THR A N 1
ATOM 701 C CA . THR A 1 88 ? -9.165 12.648 26.072 1.00 84.31 88 THR A CA 1
ATOM 702 C C . THR A 1 88 ? -10.336 11.730 26.436 1.00 84.31 88 THR A C 1
ATOM 704 O O . THR A 1 88 ? -11.479 12.183 26.401 1.00 84.31 88 THR A O 1
ATOM 707 N N . GLY A 1 89 ? -10.075 10.483 26.851 1.00 66.56 89 GLY A N 1
ATOM 708 C CA . GLY A 1 89 ? -11.078 9.576 27.425 1.00 66.56 89 GLY A CA 1
ATOM 709 C C . GLY A 1 89 ? -12.179 9.147 26.451 1.00 66.56 89 GLY A C 1
ATOM 710 O O . GLY A 1 89 ? -13.298 8.874 26.887 1.00 66.56 89 GLY A O 1
ATOM 711 N N . ARG A 1 90 ? -11.880 9.130 25.148 1.00 57.34 90 ARG A N 1
ATOM 712 C CA . ARG A 1 90 ? -12.822 8.807 24.074 1.00 57.34 90 ARG A CA 1
ATOM 713 C C . ARG A 1 90 ? -12.320 7.655 23.220 1.00 57.34 90 ARG A C 1
ATOM 715 O O . ARG A 1 90 ? -11.116 7.664 22.877 1.00 57.34 90 ARG A O 1
#

pLDDT: mean 85.97, std 11.48, range [55.62, 96.0]

Radius of gyration: 15.1 Å; chains: 1; bounding box: 32×31×46 Å

Secondary structure (DSSP, 8-state):
--S---TT---HHHHHHHHHHHT-TT-----HHHHHHTS-GGG-----HHHHT-TT---HIIIIIHHHHHHHHHHHS-HHHHHHHHHHT-